Protein AF-A0ABC8V5T3-F1 (afdb_monomer)

InterPro domains:
  IPR004158 Protein of unknown function DUF247, plant [PF03140] (12-166)
  IPR004158 Protein of unknown function DUF247, plant [PTHR31170] (16-166)

pLDDT: mean 74.59, std 13.72, range [43.19, 95.19]

Foldseek 3Di:
DLVLLVVLVCVVPDDPCPDPCNVDVVSSVVVLLLQLAPVNWDFLVVSVVVLVVVDDPPDPDRDDPLNSLCSSCCVVQVQDDQADDDDSVVQGTSNSSVVSSLDDHPVPPDPPDPDDCPPDDPPVVLVVVVAAEDAAPDRHQADWDDDPSYIHHHDHDDDPSVVSND

Secondary structure (DSSP, 8-state):
-HHHHHHHHTTTS---TT-TTTT-HHHHHHHHHHHHSGGG---HHHHHHHHHHHS-TTSSSPPPHHHHHHHHHTTTTT-----TT--TTT--SHHHHHHHHHSPPTTS----------PPPPHHHHHHTTPEEEEE---STT-EEEETTEEEEE----STTHHHH-

Organism: NCBI:txid185542

Radius of gyration: 19.38 Å; Cα contacts (8 Å, |Δi|>4): 147; chains: 1; bounding box: 49×38×52 Å

Sequence (166 aa):
MNELLLRSAHLREGKNLSDRIYSSPWLIDDLGHDMILLENQLPFIVLKSMLSLVVDHNLKENPSMLKLTFEHFKSFLTLHRYPDNITPKEVKHFLDFLRYCHLPSPSKKGQKGGLAIEFSPSTTRLNEAGIKFKEGENSCLLDVNFKSGVLEISNLEIDDLTKTLF

Mean predicted aligned error: 10.74 Å

Structure (mmCIF, N/CA/C/O backbone):
data_AF-A0ABC8V5T3-F1
#
_entry.id   AF-A0ABC8V5T3-F1
#
loop_
_atom_site.group_PDB
_atom_site.id
_atom_site.type_symbol
_atom_site.label_atom_id
_atom_site.label_alt_id
_atom_site.label_comp_id
_atom_site.label_asym_id
_atom_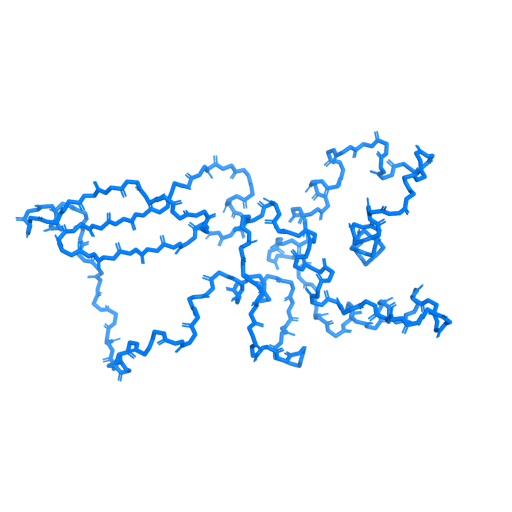site.label_entity_id
_atom_site.label_seq_id
_atom_site.pdbx_PDB_ins_code
_atom_site.Cartn_x
_atom_site.Cartn_y
_atom_site.Cartn_z
_atom_site.occupancy
_atom_site.B_iso_or_equiv
_atom_site.auth_seq_id
_atom_site.auth_comp_id
_atom_site.auth_asym_id
_atom_site.auth_atom_id
_atom_site.pdbx_PDB_model_num
ATOM 1 N N . MET A 1 1 ? 5.022 0.275 -17.310 1.00 57.62 1 MET A N 1
ATOM 2 C CA . MET A 1 1 ? 5.227 -0.170 -15.913 1.00 57.62 1 MET A CA 1
ATOM 3 C C . MET A 1 1 ? 6.586 0.274 -15.362 1.00 57.62 1 MET A C 1
ATOM 5 O O . MET A 1 1 ? 6.623 1.244 -14.624 1.00 57.62 1 MET A O 1
ATOM 9 N N . ASN A 1 2 ? 7.718 -0.318 -15.764 1.00 56.81 2 ASN A N 1
ATOM 10 C CA . ASN A 1 2 ? 9.034 0.080 -15.224 1.00 56.81 2 ASN A CA 1
ATOM 11 C C . ASN A 1 2 ? 9.498 1.478 -15.623 1.00 56.81 2 ASN A C 1
ATOM 13 O O . ASN A 1 2 ? 10.080 2.185 -14.811 1.00 56.81 2 ASN A O 1
ATOM 17 N N . GLU A 1 3 ? 9.227 1.877 -16.861 1.00 63.06 3 GLU A N 1
ATOM 18 C CA . GLU A 1 3 ? 9.515 3.229 -17.328 1.00 63.06 3 GLU A CA 1
ATOM 19 C C . GLU A 1 3 ? 8.726 4.276 -16.529 1.00 63.06 3 GLU A C 1
ATOM 21 O O . GLU A 1 3 ? 9.300 5.266 -16.093 1.00 63.06 3 GLU A O 1
ATOM 26 N N . LEU A 1 4 ? 7.447 4.009 -16.237 1.00 66.88 4 LEU A N 1
ATOM 27 C CA . LEU A 1 4 ? 6.615 4.859 -15.380 1.00 66.88 4 LEU A CA 1
ATOM 28 C C . LEU A 1 4 ? 7.201 4.975 -13.964 1.00 66.88 4 LEU A C 1
ATOM 30 O O . LEU A 1 4 ? 7.304 6.076 -13.431 1.00 66.88 4 LEU A O 1
ATOM 34 N N . LEU A 1 5 ? 7.644 3.856 -13.382 1.00 67.00 5 LEU A N 1
ATOM 35 C CA . LEU A 1 5 ? 8.276 3.829 -12.061 1.00 67.00 5 LEU A CA 1
ATOM 36 C C . LEU A 1 5 ? 9.595 4.603 -12.031 1.00 67.00 5 LEU A C 1
ATOM 38 O O . LEU A 1 5 ? 9.787 5.459 -11.169 1.00 67.00 5 LEU A O 1
ATOM 42 N N . LEU A 1 6 ? 10.484 4.349 -12.993 1.00 62.00 6 LEU A N 1
ATOM 43 C CA . LEU A 1 6 ? 11.742 5.076 -13.137 1.00 62.00 6 LEU A CA 1
ATOM 44 C C . LEU A 1 6 ? 11.492 6.573 -13.252 1.00 62.00 6 LEU A C 1
ATOM 46 O O . LEU A 1 6 ? 12.041 7.354 -12.478 1.00 62.00 6 LEU A O 1
ATOM 50 N N . ARG A 1 7 ? 10.622 6.973 -14.174 1.00 64.00 7 ARG A N 1
ATOM 51 C CA . ARG A 1 7 ? 10.327 8.379 -14.407 1.00 64.00 7 ARG A CA 1
ATOM 52 C C . ARG A 1 7 ? 9.606 9.023 -13.216 1.00 64.00 7 ARG A C 1
ATOM 54 O O . ARG A 1 7 ? 9.903 10.172 -12.921 1.00 64.00 7 ARG A O 1
ATOM 61 N N . SER A 1 8 ? 8.762 8.295 -12.471 1.00 59.56 8 SER A N 1
ATOM 62 C CA . SER A 1 8 ? 8.152 8.793 -11.224 1.00 59.56 8 SER A CA 1
ATOM 63 C C . SER A 1 8 ? 9.170 9.075 -10.112 1.00 59.56 8 SER A C 1
ATOM 65 O O . SER A 1 8 ? 9.020 10.043 -9.374 1.00 59.56 8 SER A O 1
ATOM 67 N N . ALA A 1 9 ? 10.259 8.306 -10.023 1.00 55.88 9 ALA A N 1
ATOM 68 C CA . ALA A 1 9 ? 11.322 8.574 -9.053 1.00 55.88 9 ALA A CA 1
ATOM 69 C C . ALA A 1 9 ? 12.273 9.700 -9.481 1.00 55.88 9 ALA A C 1
ATOM 71 O O . ALA A 1 9 ? 12.835 10.387 -8.631 1.00 55.88 9 ALA A O 1
ATOM 72 N N . HIS A 1 10 ? 12.422 9.924 -10.790 1.00 52.97 10 HIS A N 1
ATOM 73 C CA . HIS A 1 10 ? 13.207 11.031 -11.345 1.00 52.97 10 HIS A CA 1
ATOM 74 C C . HIS A 1 10 ? 12.426 12.359 -11.388 1.00 52.97 10 HIS A C 1
ATOM 76 O O . HIS A 1 10 ? 12.967 13.370 -11.824 1.00 52.97 10 HIS A O 1
ATOM 82 N N . LEU A 1 11 ? 11.191 12.419 -10.863 1.00 50.19 11 LEU A N 1
ATOM 83 C CA . LEU A 1 11 ? 10.351 13.631 -10.828 1.00 50.19 11 LEU A CA 1
ATOM 84 C C . LEU A 1 11 ? 10.941 14.822 -10.043 1.00 50.19 11 LEU A C 1
ATOM 86 O O . LEU A 1 11 ? 10.328 15.891 -10.027 1.00 50.19 11 LEU A O 1
ATOM 90 N N . ARG A 1 12 ? 12.124 14.693 -9.425 1.00 46.81 12 ARG A N 1
ATOM 91 C CA . ARG A 1 12 ? 12.868 15.841 -8.877 1.00 46.81 12 ARG A CA 1
ATOM 92 C C . ARG A 1 12 ? 13.801 16.529 -9.876 1.00 46.81 12 ARG A C 1
ATOM 94 O O . ARG A 1 12 ? 14.146 17.679 -9.628 1.00 46.81 12 ARG A O 1
ATOM 101 N N . GLU A 1 13 ? 14.153 15.911 -11.003 1.00 43.19 13 GLU A N 1
ATOM 102 C CA . GLU A 1 13 ? 15.071 16.499 -11.986 1.00 43.19 13 GLU A CA 1
ATOM 103 C C . GLU A 1 13 ? 14.497 16.412 -13.408 1.00 43.19 13 GLU A C 1
ATOM 105 O O . GLU A 1 13 ? 14.653 15.426 -14.116 1.00 43.19 13 GLU A O 1
ATOM 110 N N . GLY A 1 14 ? 13.834 17.492 -13.835 1.00 47.69 14 GLY A N 1
ATOM 111 C CA . GLY A 1 14 ? 13.565 17.767 -15.251 1.00 47.69 14 GLY A CA 1
ATOM 112 C C . GLY A 1 14 ? 12.305 17.117 -15.826 1.00 47.69 14 GLY A C 1
ATOM 113 O O . GLY A 1 14 ? 12.362 16.095 -16.503 1.00 47.69 14 GLY A O 1
ATOM 114 N N . LYS A 1 15 ? 11.150 17.775 -15.658 1.00 50.88 15 LYS A N 1
ATOM 115 C CA . LYS A 1 15 ? 9.942 17.461 -16.439 1.00 50.88 15 LYS A CA 1
ATOM 116 C C . LYS A 1 15 ? 10.219 17.708 -17.924 1.00 50.88 15 LYS A C 1
ATOM 118 O O . LYS A 1 15 ? 10.255 18.858 -18.356 1.00 50.88 15 LYS A 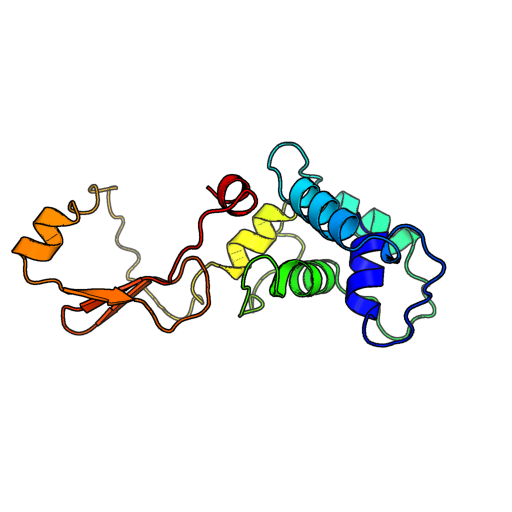O 1
ATOM 123 N N . ASN A 1 16 ? 10.359 16.652 -18.719 1.00 53.84 16 ASN A N 1
ATOM 124 C CA . ASN A 1 16 ? 10.308 16.781 -20.171 1.00 53.84 16 ASN A CA 1
ATOM 125 C C . ASN A 1 16 ? 8.829 16.777 -20.596 1.00 53.84 16 ASN A C 1
ATOM 127 O O . ASN A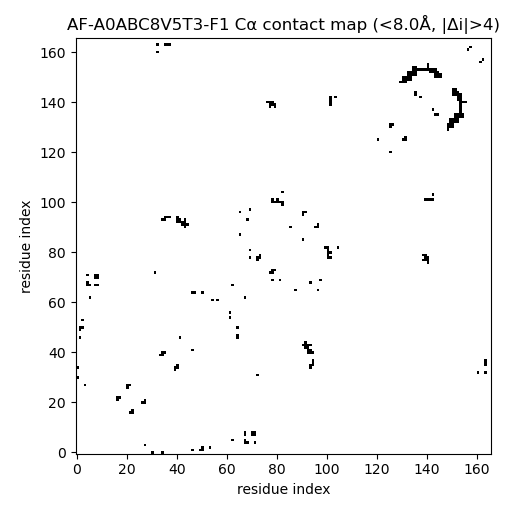 1 16 ? 8.236 15.731 -20.842 1.00 53.84 16 ASN A O 1
ATOM 131 N N . LEU A 1 17 ? 8.217 17.966 -20.604 1.00 50.97 17 LEU A N 1
ATOM 132 C CA . LEU A 1 17 ? 6.782 18.207 -20.848 1.00 50.97 17 LEU A CA 1
ATOM 133 C C . LEU A 1 17 ? 6.274 17.719 -22.223 1.00 50.97 17 LEU A C 1
ATOM 135 O O . LEU A 1 17 ? 5.078 17.782 -22.480 1.00 50.97 17 LEU A O 1
ATOM 139 N N . SER A 1 18 ? 7.159 17.239 -23.104 1.00 56.16 18 SER A N 1
ATOM 140 C CA . SER A 1 18 ? 6.807 16.696 -24.423 1.00 56.16 18 SER A CA 1
ATOM 141 C C . SER A 1 18 ? 6.448 15.203 -24.411 1.00 56.16 18 SER A C 1
ATOM 143 O O . SER A 1 18 ? 6.107 14.652 -25.460 1.00 56.16 18 SER A O 1
ATOM 145 N N . ASP A 1 19 ? 6.554 14.520 -23.272 1.00 62.09 19 ASP A N 1
ATOM 146 C CA . ASP A 1 19 ? 6.150 13.122 -23.170 1.00 62.09 19 ASP A CA 1
ATOM 147 C C . ASP A 1 19 ? 4.632 13.003 -22.950 1.00 62.09 19 ASP A C 1
ATOM 149 O O . ASP A 1 19 ? 4.054 13.618 -22.047 1.00 62.09 19 ASP A O 1
ATOM 153 N N . ARG A 1 20 ? 3.981 12.189 -23.790 1.00 62.44 20 ARG A N 1
ATOM 154 C CA . ARG A 1 20 ? 2.527 11.983 -23.799 1.00 62.44 20 ARG A CA 1
ATOM 155 C C . ARG A 1 20 ? 2.009 11.441 -22.471 1.00 62.44 20 ARG A C 1
ATOM 157 O O . ARG A 1 20 ? 0.905 11.799 -22.082 1.00 62.44 20 ARG A O 1
ATOM 164 N N . ILE A 1 21 ? 2.809 10.643 -21.761 1.00 61.31 21 ILE A N 1
ATOM 165 C CA . ILE A 1 21 ? 2.422 10.092 -20.455 1.00 61.31 21 ILE A CA 1
ATOM 166 C C . ILE A 1 21 ? 2.323 11.201 -19.394 1.00 61.31 21 ILE A C 1
ATOM 168 O O . ILE A 1 21 ? 1.406 11.196 -18.584 1.00 61.31 21 ILE A O 1
ATOM 172 N N . TYR A 1 22 ? 3.205 12.205 -19.440 1.00 61.19 22 TYR A N 1
ATOM 173 C CA . TYR A 1 22 ? 3.208 13.333 -18.490 1.00 61.19 22 TYR A CA 1
ATOM 174 C C . TYR A 1 22 ? 2.326 14.500 -18.918 1.00 61.19 22 TYR A C 1
ATOM 176 O O . TYR A 1 22 ? 2.053 15.393 -18.119 1.00 61.19 22 TYR A O 1
ATOM 184 N N . SER A 1 23 ? 1.878 14.492 -20.171 1.00 63.50 23 SER A N 1
ATOM 185 C CA . SER A 1 23 ? 0.916 15.463 -20.691 1.00 63.50 23 SER A CA 1
ATOM 186 C C . SER A 1 23 ? -0.492 15.239 -20.119 1.00 63.50 23 SER A C 1
ATOM 188 O O . SER A 1 23 ? -1.319 16.146 -20.156 1.00 63.50 23 SER A O 1
ATOM 190 N N . SER A 1 24 ? -0.749 14.048 -19.566 1.00 72.50 24 SER A N 1
ATOM 191 C CA . SER A 1 24 ? -2.057 13.599 -19.090 1.00 72.50 24 SER A CA 1
ATOM 192 C C . SER A 1 24 ? -1.938 12.956 -17.703 1.00 72.50 24 SER A C 1
ATOM 194 O O . SER A 1 24 ? -1.737 11.748 -17.618 1.00 72.50 24 SER A O 1
ATOM 196 N N . PRO A 1 25 ? -2.073 13.733 -16.611 1.00 69.94 25 PRO A N 1
ATOM 197 C CA . PRO A 1 25 ? -1.937 13.225 -15.243 1.00 69.94 25 PRO A CA 1
ATOM 198 C C . PRO A 1 25 ? -2.819 12.007 -14.933 1.00 69.94 25 PRO A C 1
ATOM 200 O O . PRO A 1 25 ? -2.336 11.058 -14.331 1.00 69.94 25 PRO A O 1
ATOM 203 N N . TRP A 1 26 ? -4.053 11.978 -15.448 1.00 73.94 26 TRP A N 1
ATOM 204 C CA . TRP A 1 26 ? -4.981 10.855 -15.265 1.00 73.94 26 TRP A CA 1
ATOM 205 C C . TRP A 1 26 ? -4.447 9.526 -15.817 1.00 73.94 26 TRP A C 1
ATOM 207 O O . TRP A 1 26 ? -4.740 8.476 -15.266 1.00 73.94 26 TRP A O 1
ATOM 217 N N . LEU A 1 27 ? -3.615 9.548 -16.867 1.00 77.38 27 LEU A N 1
ATOM 218 C CA . LEU A 1 27 ? -3.036 8.326 -17.430 1.00 77.38 27 LEU A CA 1
ATOM 219 C C . LEU A 1 27 ? -2.027 7.689 -16.465 1.00 77.38 27 LEU A C 1
ATOM 221 O O . LEU A 1 27 ? -1.842 6.477 -16.475 1.00 77.38 27 LEU A O 1
ATOM 225 N N . ILE A 1 28 ? -1.353 8.501 -15.646 1.00 76.81 28 ILE A N 1
ATOM 226 C CA . ILE A 1 28 ? -0.445 8.005 -14.608 1.00 76.81 28 ILE A CA 1
ATOM 227 C C . ILE A 1 28 ? -1.255 7.320 -13.507 1.00 76.81 28 ILE A C 1
ATOM 229 O O . ILE A 1 28 ? -0.853 6.247 -13.061 1.00 76.81 28 ILE A O 1
ATOM 233 N N . ASP A 1 29 ? -2.385 7.911 -13.120 1.00 76.50 29 ASP A N 1
ATOM 234 C CA . ASP A 1 29 ? -3.281 7.360 -12.101 1.00 76.50 29 ASP A CA 1
ATOM 235 C C . ASP A 1 29 ? -3.931 6.048 -12.577 1.00 76.50 29 ASP A C 1
ATOM 237 O O . ASP A 1 29 ? -3.861 5.048 -11.861 1.00 76.50 29 ASP A O 1
ATOM 241 N N . ASP A 1 30 ? -4.446 6.004 -13.812 1.00 80.00 30 ASP A N 1
ATOM 242 C CA . ASP A 1 30 ? -5.019 4.795 -14.430 1.00 80.00 30 ASP A CA 1
ATOM 243 C C . ASP A 1 30 ? -3.982 3.663 -14.516 1.00 80.00 30 ASP A C 1
ATOM 245 O O . ASP A 1 30 ? -4.232 2.532 -14.101 1.00 80.00 30 ASP A O 1
ATOM 249 N N . LEU A 1 31 ? -2.767 3.968 -14.993 1.00 81.25 31 LEU A N 1
ATOM 250 C CA . LEU A 1 31 ? -1.686 2.980 -15.053 1.00 81.25 31 LEU A CA 1
ATOM 251 C C . LEU A 1 31 ? -1.252 2.520 -13.656 1.00 81.25 31 LEU A C 1
ATOM 253 O O . LEU A 1 31 ? -0.889 1.356 -13.481 1.00 81.25 31 LEU A O 1
ATOM 257 N N . GLY A 1 32 ? -1.254 3.421 -12.672 1.00 81.44 32 GLY A N 1
ATOM 258 C CA . GLY A 1 32 ? -0.973 3.098 -11.276 1.00 81.44 32 GLY A CA 1
ATOM 259 C C . GLY A 1 32 ? -2.007 2.131 -10.702 1.00 81.44 32 GLY A C 1
ATOM 260 O O . GLY A 1 32 ? -1.629 1.147 -10.064 1.00 81.44 32 GLY A O 1
ATOM 261 N N . HIS A 1 33 ? -3.291 2.363 -10.982 1.00 81.19 33 HIS A N 1
ATOM 262 C CA . HIS A 1 33 ? -4.393 1.478 -10.598 1.00 81.19 33 HIS A CA 1
ATOM 263 C C . HIS A 1 33 ? -4.256 0.092 -11.233 1.00 81.19 33 HIS A C 1
ATOM 265 O O . HIS A 1 33 ? -4.212 -0.911 -10.515 1.00 81.19 33 HIS A O 1
ATOM 271 N N . ASP A 1 34 ? -4.035 0.036 -12.549 1.00 83.56 34 ASP A N 1
ATOM 272 C CA . ASP A 1 34 ? -3.819 -1.217 -13.276 1.00 83.56 34 ASP A CA 1
ATOM 273 C C . ASP A 1 34 ? -2.653 -2.028 -12.700 1.00 83.56 34 ASP A C 1
ATOM 275 O O . ASP A 1 34 ? -2.703 -3.256 -12.656 1.00 83.56 34 ASP A O 1
ATOM 279 N N . MET A 1 35 ? -1.595 -1.361 -12.231 1.00 84.31 35 MET A N 1
ATOM 280 C CA . MET A 1 35 ? -0.413 -2.008 -11.655 1.00 84.31 35 MET A CA 1
ATOM 281 C C . MET A 1 35 ? -0.671 -2.716 -10.320 1.00 84.31 35 MET A C 1
ATOM 283 O O . MET A 1 35 ? 0.107 -3.604 -9.948 1.00 84.31 35 MET A O 1
ATOM 287 N N . ILE A 1 36 ? -1.714 -2.329 -9.584 1.00 84.19 36 ILE A N 1
ATOM 288 C CA .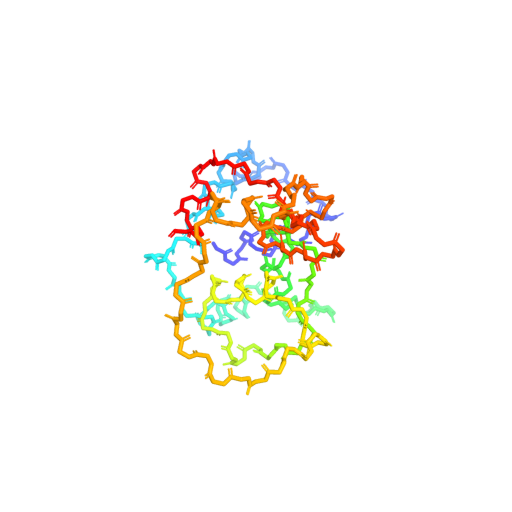 ILE A 1 36 ? -2.039 -2.894 -8.267 1.00 84.19 36 ILE A CA 1
ATOM 289 C C . ILE A 1 36 ? -3.235 -3.850 -8.299 1.00 84.19 36 ILE A C 1
ATOM 291 O O . ILE A 1 36 ? -3.442 -4.570 -7.322 1.00 84.19 36 ILE A O 1
ATOM 295 N N . LEU A 1 37 ? -3.948 -3.945 -9.427 1.00 84.69 37 LEU A N 1
ATOM 296 C CA . LEU A 1 37 ? -4.976 -4.962 -9.649 1.00 84.69 37 LEU A CA 1
ATOM 297 C C . LEU A 1 37 ? -4.391 -6.374 -9.530 1.00 84.69 37 LEU A C 1
ATOM 299 O O . LEU A 1 37 ? -3.352 -6.689 -10.120 1.00 84.69 37 LEU A O 1
ATOM 303 N N . LEU A 1 38 ? -5.080 -7.247 -8.787 1.00 81.12 38 LEU A N 1
ATOM 304 C CA . LEU A 1 38 ? -4.671 -8.642 -8.570 1.00 81.12 38 LEU A CA 1
ATOM 305 C C . LEU A 1 38 ? -4.479 -9.412 -9.885 1.00 81.12 38 LEU A C 1
ATOM 307 O O . LEU A 1 38 ? -3.556 -10.216 -10.004 1.00 81.12 38 LEU A O 1
ATOM 311 N N . GLU A 1 39 ? -5.323 -9.135 -10.876 1.00 82.69 39 GLU A N 1
ATOM 312 C CA . GLU A 1 39 ? -5.281 -9.743 -12.211 1.00 82.69 39 GLU A CA 1
ATOM 313 C C . GLU A 1 39 ? -4.066 -9.319 -13.052 1.00 82.69 39 GLU A C 1
ATOM 315 O O . GLU A 1 39 ? -3.600 -10.092 -13.886 1.00 82.69 39 GLU A O 1
ATOM 320 N N . ASN A 1 40 ? -3.489 -8.148 -12.774 1.00 85.06 40 ASN A N 1
ATOM 321 C CA . ASN A 1 40 ? -2.360 -7.577 -13.514 1.00 85.06 40 ASN A CA 1
ATOM 322 C C . ASN A 1 40 ? -1.009 -7.767 -12.798 1.00 85.06 40 ASN A C 1
ATOM 324 O O . ASN A 1 40 ? -0.020 -7.092 -13.104 1.00 85.06 40 ASN A O 1
ATOM 328 N N . GLN A 1 41 ? -0.929 -8.688 -11.831 1.00 86.56 41 GLN A N 1
ATOM 329 C CA . GLN A 1 41 ? 0.297 -8.895 -11.064 1.00 86.56 41 GLN A CA 1
ATOM 330 C C . GLN A 1 41 ? 1.347 -9.684 -11.853 1.00 86.56 41 GLN A C 1
ATOM 332 O O . GLN A 1 41 ? 1.225 -10.883 -12.102 1.00 86.56 41 GLN A O 1
ATOM 337 N N . LEU A 1 42 ? 2.453 -9.008 -12.166 1.00 85.88 42 LEU A N 1
ATOM 338 C CA . LEU A 1 42 ? 3.662 -9.646 -12.673 1.00 85.88 42 LEU A CA 1
ATOM 339 C C . LEU A 1 42 ? 4.579 -10.082 -11.522 1.00 85.88 42 LEU A C 1
ATOM 341 O O . LEU A 1 42 ? 4.738 -9.342 -10.543 1.00 85.88 42 LEU A O 1
ATOM 345 N N . PRO A 1 43 ? 5.272 -11.229 -11.653 1.00 87.94 43 PRO A N 1
ATOM 346 C CA . PRO A 1 43 ? 6.312 -11.601 -10.712 1.00 87.94 43 PRO A CA 1
ATOM 347 C C . PRO A 1 43 ? 7.390 -10.517 -10.615 1.00 87.94 43 PRO A C 1
ATOM 349 O O . PRO A 1 43 ? 7.931 -10.046 -11.617 1.00 87.94 43 PRO A O 1
ATOM 352 N N . PHE A 1 44 ? 7.783 -10.171 -9.394 1.00 86.25 44 PHE A N 1
ATOM 353 C CA . PHE A 1 44 ? 8.724 -9.089 -9.108 1.00 86.25 44 PHE A CA 1
ATOM 354 C C . PHE A 1 44 ? 10.117 -9.331 -9.710 1.00 86.25 44 PHE A C 1
ATOM 356 O O . PHE A 1 44 ? 10.866 -8.393 -9.975 1.00 86.25 44 PHE A O 1
ATOM 363 N N . ILE A 1 45 ? 10.467 -10.593 -9.978 1.00 84.38 45 ILE A N 1
ATOM 364 C CA . ILE A 1 45 ? 11.683 -10.968 -10.713 1.00 84.38 45 ILE A CA 1
ATOM 365 C C . ILE A 1 45 ? 11.645 -10.425 -12.146 1.00 84.38 45 ILE A C 1
ATOM 367 O O . ILE A 1 45 ? 12.621 -9.819 -12.576 1.00 84.38 45 ILE A O 1
ATOM 371 N N . VAL A 1 46 ? 10.518 -10.576 -12.853 1.00 85.44 46 VAL A N 1
ATOM 372 C CA . VAL A 1 46 ? 10.343 -10.071 -14.226 1.00 85.44 46 VAL A CA 1
ATOM 373 C C . VAL A 1 46 ? 10.514 -8.556 -14.246 1.00 85.44 46 VAL A C 1
ATOM 375 O O . VAL A 1 46 ? 11.226 -8.018 -15.090 1.00 85.44 46 VAL A O 1
ATOM 378 N N . LEU A 1 47 ? 9.930 -7.875 -13.261 1.00 83.56 47 LEU A N 1
ATOM 379 C CA . LEU A 1 47 ? 10.029 -6.427 -13.121 1.00 83.56 47 LEU A CA 1
ATOM 380 C C . LEU A 1 47 ? 11.471 -5.965 -12.871 1.00 83.56 47 LEU A C 1
ATOM 382 O O . LEU A 1 47 ? 11.927 -5.025 -13.515 1.00 83.56 47 LEU A O 1
ATOM 386 N N . LYS A 1 48 ? 12.238 -6.652 -12.016 1.00 81.25 48 LYS A N 1
ATOM 387 C CA . LYS A 1 48 ? 13.670 -6.353 -11.834 1.00 81.25 48 LYS A CA 1
ATOM 388 C C . LYS A 1 48 ? 14.479 -6.575 -13.107 1.00 81.25 48 LYS A C 1
ATOM 390 O O . LYS A 1 48 ? 15.319 -5.741 -13.431 1.00 81.25 48 LYS A O 1
ATOM 395 N N . SER A 1 49 ? 14.234 -7.672 -13.823 1.00 82.81 49 SER A N 1
ATOM 396 C CA . SER A 1 49 ? 14.922 -7.961 -15.085 1.00 82.81 49 SER A CA 1
ATOM 397 C C . SER A 1 49 ? 14.643 -6.871 -16.116 1.00 82.81 49 SER A C 1
ATOM 399 O O . SER A 1 49 ? 15.570 -6.301 -16.679 1.00 82.81 49 SER A O 1
ATOM 401 N N . MET A 1 50 ? 13.378 -6.495 -16.284 1.00 82.38 50 MET A N 1
ATOM 402 C CA . MET A 1 50 ? 12.976 -5.392 -17.155 1.00 82.38 50 MET A CA 1
ATOM 403 C C . MET A 1 50 ? 13.628 -4.063 -16.733 1.00 82.38 50 MET A C 1
ATOM 405 O O . MET A 1 50 ? 14.021 -3.279 -17.586 1.00 82.38 50 MET A O 1
ATOM 409 N N . LEU A 1 51 ? 13.781 -3.799 -15.428 1.00 81.88 51 LEU A N 1
ATOM 410 C CA . LEU A 1 51 ? 14.440 -2.589 -14.926 1.00 81.88 51 LEU A CA 1
ATOM 411 C C . LEU A 1 51 ? 15.927 -2.590 -15.296 1.00 81.88 51 LEU A C 1
ATOM 413 O O . LEU A 1 51 ? 16.436 -1.590 -15.789 1.00 81.88 51 LEU A O 1
ATOM 417 N N . SER A 1 52 ? 16.602 -3.729 -15.128 1.00 81.19 52 SER A N 1
ATOM 418 C CA . SER A 1 52 ? 18.023 -3.872 -15.462 1.00 81.19 52 SER A CA 1
ATOM 419 C C . SER A 1 52 ? 18.340 -3.690 -16.948 1.00 81.19 52 SER A C 1
ATOM 421 O O . SER A 1 52 ? 19.471 -3.365 -17.276 1.00 81.19 52 SER A O 1
ATOM 423 N N . LEU A 1 53 ? 17.355 -3.870 -17.835 1.00 80.56 53 LEU A N 1
ATOM 424 C CA . LEU A 1 53 ? 17.516 -3.637 -19.274 1.00 80.56 53 LEU A CA 1
ATOM 425 C C . LEU A 1 53 ? 17.417 -2.154 -19.659 1.00 80.56 53 LEU A C 1
ATOM 427 O O . LEU A 1 53 ? 17.890 -1.774 -20.724 1.00 80.56 53 LEU A O 1
ATOM 431 N N . VAL A 1 54 ? 16.761 -1.337 -18.830 1.00 74.94 54 VAL A N 1
ATOM 432 C CA . VAL A 1 54 ? 16.459 0.074 -19.131 1.00 74.94 54 VAL A CA 1
ATOM 433 C C . VAL A 1 54 ? 17.380 1.026 -18.366 1.00 74.94 54 VAL A C 1
ATOM 435 O O . VAL A 1 54 ? 17.638 2.136 -18.823 1.00 74.94 54 VAL A O 1
ATOM 438 N N . VAL A 1 55 ? 17.873 0.612 -17.199 1.00 74.19 55 VAL A N 1
ATOM 439 C CA . VAL A 1 55 ? 18.791 1.419 -16.391 1.00 74.19 55 VAL A CA 1
ATOM 440 C C . VAL A 1 55 ? 20.187 1.379 -17.009 1.00 74.19 55 VAL A C 1
ATOM 442 O O . VAL A 1 55 ? 20.781 0.312 -17.146 1.00 74.19 55 VAL A O 1
ATOM 445 N N . ASP A 1 56 ? 20.718 2.552 -17.353 1.00 67.50 56 ASP A N 1
ATOM 446 C CA . ASP A 1 56 ? 22.099 2.695 -17.807 1.00 67.50 56 ASP A CA 1
ATOM 447 C C . ASP A 1 56 ? 23.063 2.324 -16.668 1.00 67.50 56 ASP A C 1
ATOM 449 O O . ASP A 1 56 ? 23.029 2.915 -15.586 1.00 67.50 56 ASP A O 1
ATOM 453 N N . HIS A 1 57 ? 23.951 1.360 -16.920 1.00 63.69 57 HIS A N 1
ATOM 454 C CA . HIS A 1 57 ? 24.979 0.927 -15.973 1.00 63.69 57 HIS A CA 1
ATOM 455 C C . HIS A 1 57 ? 25.968 2.040 -15.582 1.00 63.69 57 HIS A C 1
ATOM 457 O O . HIS A 1 57 ? 26.726 1.864 -14.629 1.00 63.69 57 HIS A O 1
ATOM 463 N N . ASN A 1 58 ? 25.960 3.176 -16.287 1.00 53.97 58 ASN A N 1
ATOM 464 C CA . ASN A 1 58 ? 26.775 4.351 -15.977 1.00 53.97 58 ASN A CA 1
ATOM 465 C C . ASN A 1 58 ? 26.182 5.258 -14.878 1.00 53.97 58 ASN A C 1
ATOM 467 O O . ASN A 1 58 ? 26.837 6.217 -14.458 1.00 53.97 58 ASN A O 1
ATOM 471 N N . LEU A 1 59 ? 24.964 4.988 -14.394 1.00 57.62 59 LEU A N 1
ATOM 472 C CA . LEU A 1 59 ? 24.381 5.722 -13.270 1.00 57.62 59 LEU A CA 1
ATOM 473 C C . LEU A 1 59 ? 25.085 5.344 -11.958 1.00 57.62 59 LEU A C 1
ATOM 475 O O . LEU A 1 59 ? 25.229 4.170 -11.620 1.00 57.62 59 LEU A O 1
ATOM 479 N N . LYS A 1 60 ? 25.513 6.359 -11.191 1.00 51.09 60 LYS A N 1
ATOM 480 C CA . LYS A 1 60 ? 26.235 6.181 -9.912 1.00 51.09 60 LYS A CA 1
ATOM 481 C C . LYS A 1 60 ? 25.434 5.399 -8.865 1.00 51.09 60 LYS A C 1
ATOM 483 O O . LYS A 1 60 ? 26.034 4.761 -8.006 1.00 51.09 60 LYS A O 1
ATOM 488 N N . GLU A 1 61 ? 24.106 5.436 -8.948 1.00 56.09 61 GLU A N 1
ATOM 489 C CA . GLU A 1 61 ? 23.199 4.670 -8.100 1.00 56.09 61 GLU A CA 1
ATOM 490 C C . GLU A 1 61 ? 22.090 4.057 -8.959 1.00 56.09 61 GLU A C 1
ATOM 492 O O . GLU A 1 61 ? 21.305 4.767 -9.586 1.00 56.09 61 GLU A O 1
ATOM 497 N N . ASN A 1 62 ? 22.011 2.725 -8.981 1.00 58.66 62 ASN A N 1
ATOM 498 C CA . ASN A 1 62 ? 20.908 2.029 -9.633 1.00 58.66 62 ASN A CA 1
ATOM 499 C C . ASN A 1 62 ? 19.674 2.087 -8.723 1.00 58.66 62 ASN A C 1
ATOM 501 O O . ASN A 1 62 ? 19.746 1.634 -7.574 1.00 58.66 62 ASN A O 1
ATOM 505 N N . PRO A 1 63 ? 18.529 2.598 -9.202 1.00 66.06 63 PRO A N 1
ATOM 506 C CA . PRO A 1 63 ? 17.351 2.714 -8.364 1.00 66.06 63 PRO A CA 1
ATOM 507 C C . PRO A 1 63 ? 16.827 1.327 -7.975 1.00 66.06 63 PRO A C 1
ATOM 509 O O . PRO A 1 63 ? 16.592 0.460 -8.817 1.00 66.06 63 PRO A O 1
ATOM 512 N N . SER A 1 64 ? 16.620 1.105 -6.676 1.00 82.62 64 SER A N 1
ATOM 513 C CA . SER A 1 64 ? 15.993 -0.124 -6.184 1.00 82.62 64 SER A CA 1
ATOM 514 C C . SER A 1 64 ? 14.542 -0.191 -6.656 1.00 82.62 64 SER A C 1
ATOM 516 O O . SER A 1 64 ? 13.757 0.706 -6.360 1.00 82.62 64 SER A O 1
ATOM 518 N N . MET A 1 65 ? 14.158 -1.286 -7.319 1.00 83.69 65 MET A N 1
ATOM 519 C CA . MET A 1 65 ? 12.778 -1.530 -7.764 1.00 83.69 65 MET A CA 1
ATOM 520 C C . MET A 1 65 ? 11.754 -1.341 -6.630 1.00 83.69 65 MET A C 1
ATOM 522 O O . MET A 1 65 ? 10.687 -0.769 -6.839 1.00 83.69 65 MET A O 1
ATOM 526 N N . LEU A 1 66 ? 12.088 -1.778 -5.411 1.00 87.19 66 LEU A N 1
ATOM 527 C CA . LEU A 1 66 ? 11.226 -1.605 -4.238 1.00 87.19 66 LEU A CA 1
ATOM 528 C C . LEU A 1 66 ? 11.107 -0.132 -3.837 1.00 87.19 66 LEU A C 1
ATOM 530 O O . LEU A 1 66 ? 10.022 0.333 -3.504 1.00 87.19 66 LEU A O 1
ATOM 534 N N . LYS A 1 67 ? 12.210 0.620 -3.908 1.00 86.75 67 LYS A N 1
ATOM 535 C CA . LYS A 1 67 ? 12.214 2.055 -3.612 1.00 86.75 67 LYS A CA 1
ATOM 536 C C . LYS A 1 67 ? 11.405 2.835 -4.645 1.00 86.75 67 LYS A C 1
ATOM 538 O O . LYS A 1 67 ? 10.597 3.663 -4.250 1.00 86.75 67 LYS A O 1
ATOM 543 N N . LEU A 1 68 ? 11.565 2.520 -5.931 1.00 86.31 68 LEU A N 1
ATOM 544 C CA . LEU A 1 68 ? 10.762 3.099 -7.012 1.00 86.31 68 LEU A CA 1
ATOM 545 C C . LEU A 1 68 ? 9.269 2.841 -6.797 1.00 86.31 68 LEU A C 1
ATOM 547 O O . LEU A 1 68 ? 8.468 3.763 -6.869 1.00 86.31 68 LEU A O 1
ATOM 551 N N . THR A 1 69 ? 8.915 1.591 -6.488 1.00 88.12 69 THR A N 1
ATOM 552 C CA . THR A 1 69 ? 7.530 1.198 -6.196 1.00 88.12 69 THR A CA 1
ATOM 553 C C . THR A 1 69 ? 6.984 1.988 -5.010 1.00 88.12 69 THR A C 1
ATOM 555 O O . THR A 1 69 ? 5.897 2.547 -5.090 1.00 88.12 69 THR A O 1
ATOM 558 N N . PHE A 1 70 ? 7.750 2.068 -3.919 1.00 88.75 70 PHE A N 1
ATOM 559 C CA . PHE A 1 70 ? 7.337 2.796 -2.726 1.00 88.75 70 PHE A CA 1
ATOM 560 C C . PHE A 1 70 ? 7.085 4.273 -3.021 1.00 88.75 70 PHE A C 1
ATOM 562 O O . PHE A 1 70 ? 6.026 4.773 -2.671 1.00 88.75 70 PHE A O 1
ATOM 569 N N . GLU A 1 71 ? 8.028 4.963 -3.669 1.00 86.69 71 GLU A N 1
ATOM 570 C CA . GLU A 1 71 ? 7.880 6.394 -3.961 1.00 86.69 71 GLU A CA 1
ATOM 571 C C . GLU A 1 71 ? 6.720 6.666 -4.924 1.00 86.69 71 GLU A C 1
ATOM 573 O O . GLU A 1 71 ? 5.983 7.626 -4.716 1.00 86.69 71 GLU A O 1
ATOM 578 N N . HIS A 1 72 ? 6.510 5.801 -5.923 1.00 85.56 72 HIS A N 1
ATOM 579 C CA . HIS A 1 72 ? 5.398 5.929 -6.864 1.00 85.56 72 HIS A CA 1
ATOM 580 C C . HIS A 1 72 ? 4.036 5.857 -6.163 1.00 85.56 72 HIS A C 1
ATOM 582 O O . HIS A 1 72 ? 3.190 6.726 -6.346 1.00 85.56 72 HIS A O 1
ATOM 588 N N . PHE A 1 73 ? 3.838 4.847 -5.312 1.00 86.31 73 PHE A N 1
ATOM 589 C CA . PHE A 1 73 ? 2.559 4.618 -4.636 1.00 86.31 73 PHE A CA 1
ATOM 590 C C . PHE A 1 73 ? 2.418 5.361 -3.307 1.00 86.31 73 PHE A C 1
ATOM 592 O O . PHE A 1 73 ? 1.382 5.254 -2.657 1.00 86.31 73 PHE A O 1
ATOM 599 N N . LYS A 1 74 ? 3.435 6.120 -2.881 1.00 86.25 74 LYS A N 1
ATOM 600 C CA . LYS A 1 74 ? 3.471 6.740 -1.554 1.00 86.25 74 LYS A CA 1
ATOM 601 C C . LYS A 1 74 ? 2.266 7.634 -1.293 1.00 86.25 74 LYS A C 1
ATOM 603 O O . LYS A 1 74 ? 1.600 7.485 -0.274 1.00 86.25 74 LYS A O 1
ATOM 608 N N . SER A 1 75 ? 2.005 8.562 -2.207 1.00 79.69 75 SER A N 1
ATOM 609 C CA . SER A 1 75 ? 0.874 9.484 -2.096 1.00 79.69 75 SER A CA 1
ATOM 610 C C . SER A 1 75 ? -0.442 8.770 -2.389 1.00 79.69 75 SER A C 1
ATOM 612 O O . SER A 1 75 ? -1.410 8.970 -1.667 1.00 79.69 75 SER A O 1
ATOM 614 N N . PHE A 1 76 ? -0.435 7.901 -3.402 1.00 76.38 76 PHE A N 1
ATOM 615 C CA . PHE A 1 76 ? -1.611 7.188 -3.899 1.00 76.38 76 PHE A CA 1
ATOM 616 C C . PHE A 1 76 ? -2.227 6.241 -2.862 1.00 76.38 76 PHE A C 1
ATOM 618 O O . PHE A 1 76 ? -3.438 6.166 -2.738 1.00 76.38 76 PHE A O 1
ATOM 625 N N . LEU A 1 77 ? -1.392 5.544 -2.087 1.00 79.69 77 LEU A N 1
ATOM 626 C CA . LEU A 1 77 ? -1.810 4.575 -1.064 1.00 79.69 77 LEU A CA 1
ATOM 627 C C . LEU A 1 77 ? -1.526 5.054 0.359 1.00 79.69 77 LEU A C 1
ATOM 629 O O . LEU A 1 77 ? -1.514 4.256 1.292 1.00 79.69 77 LEU A O 1
ATOM 633 N N . THR A 1 78 ? -1.217 6.343 0.523 1.00 81.38 78 THR A N 1
ATOM 634 C CA . THR A 1 78 ? -0.923 6.938 1.834 1.00 81.38 78 THR A CA 1
ATOM 635 C C . THR A 1 78 ? 0.141 6.136 2.613 1.00 81.38 78 THR A C 1
ATOM 637 O O . THR A 1 78 ? 0.011 5.848 3.805 1.00 81.38 78 THR A O 1
ATOM 640 N N . LEU A 1 79 ? 1.231 5.752 1.934 1.00 82.94 79 LEU A N 1
ATOM 641 C CA . LEU A 1 79 ? 2.327 4.980 2.526 1.00 82.94 79 LEU A CA 1
ATOM 642 C C . LEU A 1 79 ? 3.259 5.903 3.321 1.00 82.94 79 LEU A C 1
ATOM 644 O O . LEU A 1 79 ? 3.944 6.761 2.764 1.00 82.94 79 LEU A O 1
ATOM 648 N N . HIS A 1 80 ? 3.375 5.684 4.629 1.00 77.62 80 HIS A N 1
ATOM 649 C CA . HIS A 1 80 ? 4.243 6.519 5.485 1.00 77.62 80 HIS A CA 1
ATOM 650 C C . HIS A 1 80 ? 5.581 5.879 5.811 1.00 77.62 80 HIS A C 1
ATOM 652 O O . HIS A 1 80 ? 6.527 6.566 6.198 1.00 77.62 80 HIS A O 1
ATOM 658 N N . ARG A 1 81 ? 5.682 4.561 5.649 1.00 81.56 81 ARG A N 1
ATOM 659 C CA . ARG A 1 81 ? 6.813 3.783 6.137 1.00 81.56 81 ARG A CA 1
ATOM 660 C C . ARG A 1 81 ? 7.314 2.825 5.072 1.00 81.56 81 ARG A C 1
ATOM 662 O O . ARG A 1 81 ? 6.595 1.931 4.636 1.00 81.56 81 ARG A O 1
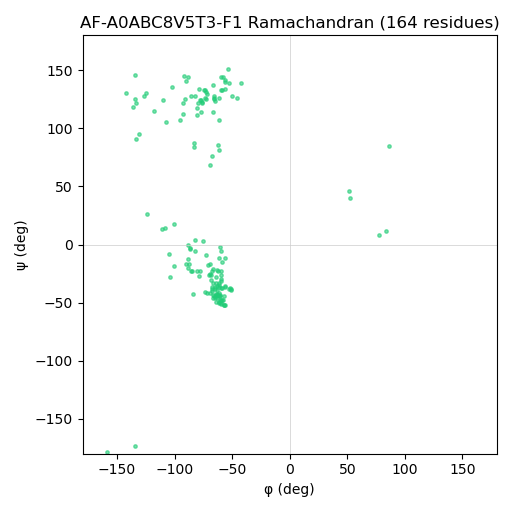ATOM 669 N N . TYR A 1 82 ? 8.591 2.972 4.736 1.00 85.62 82 TYR A N 1
ATOM 670 C CA . TYR A 1 82 ? 9.308 1.928 4.025 1.00 85.62 82 TYR A CA 1
ATOM 671 C C . TYR A 1 82 ? 9.626 0.787 5.010 1.00 85.62 82 TYR A C 1
ATOM 673 O O . TYR A 1 82 ? 10.072 1.055 6.128 1.00 85.62 82 TYR A O 1
ATOM 681 N N . PRO A 1 83 ? 9.386 -0.477 4.651 1.00 82.88 83 PRO A N 1
ATOM 682 C CA . PRO A 1 83 ? 9.604 -1.602 5.554 1.00 82.88 83 PRO A CA 1
ATOM 683 C C . PRO A 1 83 ? 11.102 -1.918 5.748 1.00 82.88 83 PRO A C 1
ATOM 685 O O . PRO A 1 83 ? 11.824 -2.148 4.782 1.00 82.88 83 PRO A O 1
ATOM 688 N N . ASP A 1 84 ? 11.562 -1.972 7.006 1.00 74.44 84 ASP A N 1
ATOM 689 C CA . ASP A 1 84 ? 13.002 -2.026 7.347 1.00 74.44 84 ASP A CA 1
ATOM 690 C C . ASP A 1 84 ? 13.714 -3.347 6.990 1.00 74.44 84 ASP A C 1
ATOM 692 O O . ASP A 1 84 ? 14.921 -3.348 6.778 1.00 74.44 84 ASP A O 1
ATOM 696 N N . ASN A 1 85 ? 12.990 -4.473 6.932 1.00 73.06 85 ASN A N 1
ATOM 697 C CA . ASN A 1 85 ? 13.576 -5.825 6.866 1.00 73.06 85 ASN A CA 1
ATOM 698 C C . ASN A 1 85 ? 13.111 -6.649 5.655 1.00 73.06 85 ASN A C 1
ATOM 700 O O . ASN A 1 85 ? 13.071 -7.873 5.729 1.00 73.06 85 ASN A O 1
ATOM 704 N N . ILE A 1 86 ? 12.717 -6.009 4.552 1.00 74.38 86 ILE A N 1
ATOM 705 C CA . ILE A 1 86 ? 12.295 -6.750 3.357 1.00 74.38 86 ILE A CA 1
ATOM 706 C C . ILE A 1 86 ? 13.472 -6.998 2.443 1.00 74.38 86 ILE A C 1
ATOM 708 O O . ILE A 1 86 ? 14.111 -6.060 1.959 1.00 74.38 86 ILE A O 1
ATOM 712 N N . THR A 1 87 ? 13.685 -8.266 2.107 1.00 71.06 87 THR A N 1
ATOM 713 C CA . THR A 1 87 ? 14.560 -8.601 0.994 1.00 71.06 87 THR A CA 1
ATOM 714 C C . THR A 1 87 ? 13.756 -8.670 -0.310 1.00 71.06 87 THR A C 1
ATOM 716 O O . THR A 1 87 ? 12.661 -9.233 -0.351 1.00 71.06 87 THR A O 1
ATOM 719 N N . PRO A 1 88 ? 14.298 -8.187 -1.444 1.00 67.81 88 PRO A N 1
ATOM 720 C CA . PRO A 1 88 ? 13.620 -8.299 -2.736 1.00 67.81 88 PRO A CA 1
ATOM 721 C C . PRO A 1 88 ? 13.307 -9.739 -3.167 1.00 67.81 88 PRO A C 1
ATOM 723 O O . PRO A 1 88 ? 12.588 -9.921 -4.146 1.00 67.81 88 PRO A O 1
ATOM 726 N N . LYS A 1 89 ? 13.919 -10.751 -2.538 1.00 68.00 89 LYS A N 1
ATOM 727 C CA . LYS A 1 89 ? 13.684 -12.173 -2.828 1.00 68.00 89 LYS A CA 1
ATOM 728 C C . LYS A 1 89 ? 12.387 -12.689 -2.200 1.00 68.00 89 LYS A C 1
ATOM 730 O O . LYS A 1 89 ? 11.851 -13.673 -2.690 1.00 68.00 89 LYS A O 1
ATOM 735 N N . GLU A 1 90 ? 11.900 -12.031 -1.153 1.00 76.12 90 GLU A N 1
ATOM 736 C CA . GLU A 1 90 ? 10.663 -12.397 -0.456 1.00 76.12 90 GLU A CA 1
ATOM 737 C C . GLU A 1 90 ? 9.424 -11.791 -1.121 1.00 76.12 90 GLU A C 1
ATOM 739 O O . GLU A 1 90 ? 8.334 -12.335 -0.987 1.00 76.12 90 GLU A O 1
ATOM 744 N N . VAL A 1 91 ? 9.602 -10.703 -1.878 1.00 86.31 91 VAL A N 1
ATOM 745 C CA . VAL A 1 91 ? 8.520 -10.003 -2.579 1.00 86.31 91 VAL A CA 1
ATOM 746 C C . VAL A 1 91 ? 8.140 -10.727 -3.866 1.00 86.31 91 VAL A C 1
ATOM 748 O O . VAL A 1 91 ? 8.961 -10.866 -4.780 1.00 86.31 91 VAL A O 1
ATOM 751 N N . LYS A 1 92 ? 6.869 -11.123 -3.967 1.00 88.25 92 LYS A N 1
ATOM 752 C CA . LYS A 1 92 ? 6.328 -11.837 -5.131 1.00 88.25 92 LYS A CA 1
ATOM 753 C C . LYS A 1 92 ? 5.897 -10.920 -6.267 1.00 88.25 92 LYS A C 1
ATOM 755 O O . LYS A 1 92 ? 6.183 -11.241 -7.413 1.00 88.25 92 LYS A O 1
ATOM 760 N N . HIS A 1 93 ? 5.228 -9.811 -5.972 1.00 88.56 93 HIS A N 1
ATOM 761 C CA . HIS A 1 93 ? 4.681 -8.845 -6.939 1.00 88.56 93 HIS A CA 1
ATOM 762 C C . HIS A 1 93 ? 4.454 -7.485 -6.247 1.00 88.56 93 HIS A C 1
ATOM 764 O O . HIS A 1 93 ? 4.774 -7.342 -5.064 1.00 88.56 93 HIS A O 1
ATOM 770 N N . PHE A 1 94 ? 3.935 -6.474 -6.954 1.00 88.12 94 PHE A N 1
ATOM 771 C CA . PHE A 1 94 ? 3.755 -5.129 -6.385 1.00 88.12 94 PHE A CA 1
ATOM 772 C C . PHE A 1 94 ? 2.839 -5.114 -5.175 1.00 88.12 94 PHE A C 1
ATOM 774 O O . PHE A 1 94 ? 3.228 -4.601 -4.129 1.00 88.12 94 PHE A O 1
ATOM 781 N N . LEU A 1 95 ? 1.657 -5.716 -5.295 1.00 86.94 95 LEU A N 1
ATOM 782 C CA . LEU A 1 95 ? 0.692 -5.727 -4.202 1.00 86.94 95 LEU A CA 1
ATOM 783 C C . LEU A 1 95 ? 1.238 -6.439 -2.951 1.00 86.94 95 LEU A C 1
ATOM 785 O O . LEU A 1 95 ? 0.999 -5.990 -1.834 1.00 86.94 95 LEU A O 1
ATOM 789 N N . ASP A 1 96 ? 2.048 -7.489 -3.124 1.00 87.69 96 ASP A N 1
ATOM 790 C CA . ASP A 1 96 ? 2.719 -8.168 -2.011 1.00 87.69 96 ASP A CA 1
ATOM 791 C C . ASP A 1 96 ? 3.673 -7.215 -1.270 1.00 87.69 96 ASP A C 1
ATOM 793 O O . ASP A 1 96 ?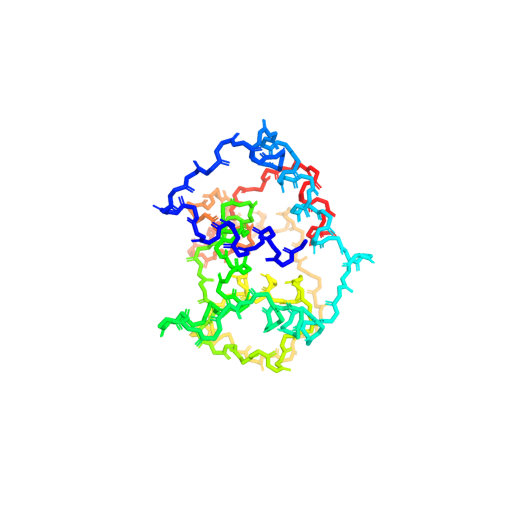 3.629 -7.118 -0.046 1.00 87.69 96 ASP A O 1
ATOM 797 N N . PHE A 1 97 ? 4.464 -6.417 -1.998 1.00 89.00 97 PHE A N 1
ATOM 798 C CA . PHE A 1 97 ? 5.305 -5.376 -1.394 1.00 89.00 97 PHE A CA 1
ATOM 799 C C . PHE A 1 97 ? 4.498 -4.263 -0.712 1.00 89.00 97 PHE A C 1
ATOM 801 O O . PHE A 1 97 ? 4.812 -3.868 0.413 1.00 89.00 97 PHE A O 1
ATOM 808 N N . LEU A 1 98 ? 3.455 -3.758 -1.373 1.00 87.62 98 LEU A N 1
ATOM 809 C CA . LEU A 1 98 ? 2.606 -2.689 -0.844 1.00 87.62 98 LEU A CA 1
ATOM 810 C C . LEU A 1 98 ? 1.881 -3.128 0.430 1.00 87.62 98 LEU A C 1
ATOM 812 O O . LEU A 1 98 ? 1.775 -2.351 1.379 1.00 87.62 98 LEU A O 1
ATOM 816 N N . ARG A 1 99 ? 1.477 -4.398 0.516 1.00 85.44 99 ARG A N 1
ATOM 817 C CA . ARG A 1 99 ? 0.953 -4.993 1.747 1.00 85.44 99 ARG A CA 1
ATOM 818 C C . ARG A 1 99 ? 1.952 -4.875 2.894 1.00 85.44 99 ARG A C 1
ATOM 820 O O . ARG A 1 99 ? 1.565 -4.472 3.987 1.00 85.44 99 ARG A O 1
ATOM 827 N N . TYR A 1 100 ? 3.235 -5.158 2.671 1.00 85.00 100 TYR A N 1
ATOM 828 C CA . TYR A 1 100 ? 4.231 -4.978 3.728 1.00 85.00 100 TYR A CA 1
ATOM 829 C C . TYR A 1 100 ? 4.415 -3.518 4.170 1.00 85.00 100 TYR A C 1
ATOM 831 O O . TYR A 1 100 ? 4.786 -3.290 5.320 1.00 85.00 100 TYR A O 1
ATOM 839 N N . CYS A 1 101 ? 4.164 -2.542 3.294 1.00 85.38 101 CYS A N 1
ATOM 840 C CA . CYS A 1 101 ? 4.231 -1.121 3.650 1.00 85.38 101 CYS A CA 1
ATOM 841 C C . CYS A 1 101 ? 3.109 -0.711 4.621 1.00 85.38 101 CYS A C 1
ATOM 843 O O . CYS A 1 101 ? 3.293 0.213 5.411 1.00 85.38 101 CYS A O 1
ATOM 845 N N . HIS A 1 102 ? 1.981 -1.427 4.597 1.00 80.69 102 HIS A N 1
ATOM 846 C CA . HIS A 1 102 ? 0.858 -1.227 5.515 1.00 80.69 102 HIS A CA 1
ATOM 847 C C . HIS A 1 102 ? 0.949 -2.074 6.788 1.00 80.69 102 HIS A C 1
ATOM 849 O O . HIS A 1 102 ? 0.253 -1.798 7.765 1.00 80.69 102 HIS A O 1
ATOM 855 N N . LEU A 1 103 ? 1.788 -3.117 6.803 1.00 77.50 103 LEU A N 1
ATOM 856 C CA . LEU A 1 103 ? 1.941 -3.945 7.992 1.00 77.50 103 LEU A CA 1
ATOM 857 C C . LEU A 1 103 ? 2.588 -3.139 9.131 1.00 77.50 103 LEU A C 1
ATOM 859 O O . LEU A 1 103 ? 3.579 -2.429 8.917 1.00 77.50 103 LEU A O 1
ATOM 863 N N . PRO A 1 104 ? 2.085 -3.282 10.370 1.00 69.62 104 PRO A N 1
ATOM 864 C CA . PRO A 1 104 ? 2.697 -2.644 11.522 1.00 69.62 104 PRO A CA 1
ATOM 865 C C . PRO A 1 104 ? 4.146 -3.118 11.686 1.00 69.62 104 PRO A C 1
ATOM 867 O O . PRO A 1 104 ? 4.479 -4.278 11.430 1.00 69.62 104 PRO A O 1
ATOM 870 N N . SER A 1 105 ? 5.025 -2.211 12.127 1.00 63.00 105 SER A N 1
ATOM 871 C CA . SER A 1 105 ? 6.436 -2.540 12.345 1.00 63.00 105 SER A CA 1
ATOM 872 C C . SER A 1 105 ? 6.579 -3.729 13.317 1.00 63.00 105 SER A C 1
ATOM 874 O O . SER A 1 105 ? 5.869 -3.762 14.330 1.00 63.00 105 SER A O 1
ATOM 876 N N . PRO A 1 106 ? 7.513 -4.676 13.077 1.00 58.28 106 PRO A N 1
ATOM 877 C CA . PRO A 1 106 ? 7.712 -5.865 13.919 1.00 58.28 106 PRO A CA 1
ATOM 878 C C . PRO A 1 106 ? 7.997 -5.575 15.403 1.00 58.28 106 PRO A C 1
ATOM 880 O O . PRO A 1 106 ? 7.994 -6.489 16.227 1.00 58.28 106 PRO A O 1
ATOM 883 N N . SER A 1 107 ? 8.269 -4.318 15.760 1.00 52.78 107 SER A N 1
ATOM 884 C CA . SER A 1 107 ? 8.537 -3.868 17.127 1.00 52.78 107 SER A CA 1
ATOM 885 C C . SER A 1 107 ? 7.318 -3.920 18.054 1.00 52.78 107 SER A C 1
ATOM 887 O O . SER A 1 107 ? 7.499 -3.965 19.272 1.00 52.78 107 SER A O 1
ATOM 889 N N . LYS A 1 108 ? 6.088 -4.027 17.535 1.00 51.78 108 LYS A N 1
ATOM 890 C CA . LYS A 1 108 ? 4.942 -4.441 18.356 1.00 51.78 108 LYS A CA 1
ATOM 891 C C . LYS A 1 108 ? 4.922 -5.969 18.424 1.00 51.78 108 LYS A C 1
ATOM 893 O O . LYS A 1 108 ? 4.211 -6.623 17.667 1.00 51.78 108 LYS A O 1
ATOM 898 N N . LYS A 1 109 ? 5.706 -6.549 19.342 1.00 44.72 109 LYS A N 1
ATOM 899 C CA . LYS A 1 109 ? 5.527 -7.945 19.777 1.0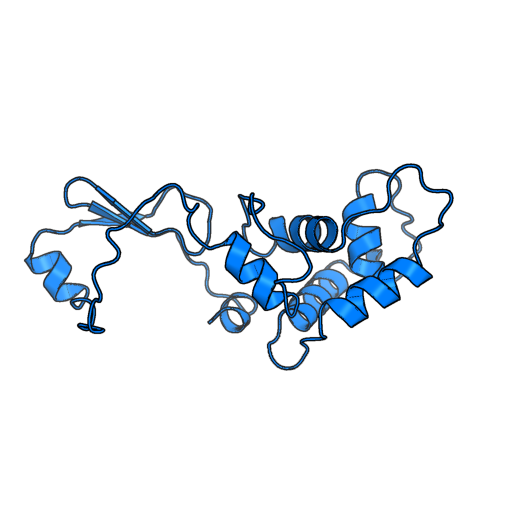0 44.72 109 LYS A CA 1
ATOM 900 C C . LYS A 1 109 ? 4.137 -8.084 20.411 1.00 44.72 109 LYS A C 1
ATOM 902 O O . LYS A 1 109 ? 4.000 -8.056 21.629 1.00 44.72 109 LYS A O 1
ATOM 907 N N . GLY A 1 110 ? 3.100 -8.230 19.592 1.00 51.78 110 GLY A N 1
ATOM 908 C CA . GLY A 1 110 ? 1.899 -8.926 20.023 1.00 51.78 110 GLY A CA 1
ATOM 909 C C . GLY A 1 110 ? 2.324 -10.338 20.405 1.00 51.78 110 GLY A C 1
ATOM 910 O O . GLY A 1 110 ? 3.122 -10.957 19.693 1.00 51.78 110 GLY A O 1
ATOM 911 N N . GLN A 1 111 ? 1.877 -10.823 21.562 1.00 49.19 111 GLN A N 1
ATOM 912 C CA . GLN A 1 111 ? 2.089 -12.220 21.922 1.00 49.19 111 GLN A CA 1
ATOM 913 C C . GLN A 1 111 ? 1.628 -13.078 20.740 1.00 49.19 111 GLN A C 1
ATOM 915 O O . GLN A 1 111 ? 0.512 -12.906 20.252 1.00 49.19 111 GLN A O 1
ATOM 920 N N . LYS A 1 112 ? 2.488 -13.987 20.264 1.00 48.69 112 LYS A N 1
ATOM 921 C CA . LYS A 1 112 ? 2.078 -15.068 19.361 1.00 48.69 112 LYS A CA 1
ATOM 922 C C . LYS A 1 112 ? 1.205 -16.039 20.161 1.00 48.69 112 LYS A C 1
ATOM 924 O O . LYS A 1 112 ? 1.631 -17.140 20.486 1.00 48.69 112 LYS A O 1
ATOM 929 N N . GLY A 1 113 ? 0.014 -15.595 20.546 1.00 46.00 113 GLY A N 1
ATOM 930 C CA . GLY A 1 113 ? -1.067 -16.480 20.927 1.00 46.00 113 GLY A CA 1
ATOM 931 C C . GLY A 1 113 ? -1.617 -17.052 19.634 1.00 46.00 113 GLY A C 1
ATOM 932 O O . GLY A 1 113 ? -1.980 -16.292 18.738 1.00 46.00 113 GLY A O 1
ATOM 933 N N . GLY A 1 114 ? -1.627 -18.377 19.506 1.00 48.56 114 GLY A N 1
ATOM 934 C CA . GLY A 1 114 ? -2.431 -19.041 18.489 1.00 48.56 114 GLY A CA 1
ATOM 935 C C . GLY A 1 114 ? -3.892 -18.727 18.774 1.00 48.56 114 GLY A C 1
ATOM 936 O O . GLY A 1 114 ? -4.549 -19.456 19.505 1.00 48.56 114 GLY A O 1
ATOM 937 N N . LEU A 1 115 ? -4.373 -17.594 18.275 1.00 50.69 115 LEU A N 1
ATOM 938 C CA . LEU A 1 115 ? -5.775 -17.245 18.342 1.00 50.69 115 LEU A CA 1
ATOM 939 C C . LEU A 1 115 ? -6.442 -18.004 17.204 1.00 50.69 115 LEU A C 1
ATOM 941 O O . LEU A 1 115 ? -6.212 -17.724 16.026 1.00 50.69 115 LEU A O 1
ATOM 945 N N . ALA A 1 116 ? -7.264 -18.986 17.577 1.00 52.72 116 ALA A N 1
ATOM 946 C CA . ALA A 1 116 ? -8.424 -19.321 16.769 1.00 52.72 116 ALA A CA 1
ATOM 947 C C . ALA A 1 116 ? -9.058 -17.999 16.317 1.00 52.72 116 ALA A C 1
ATOM 949 O O . ALA A 1 116 ? -9.080 -17.042 17.093 1.00 52.72 116 ALA A O 1
ATOM 950 N N . ILE A 1 117 ? -9.505 -17.923 15.064 1.00 51.59 117 ILE A N 1
ATOM 951 C CA . ILE A 1 117 ? -10.207 -16.749 14.542 1.00 51.59 117 ILE A CA 1
ATOM 952 C C . ILE A 1 117 ? -11.553 -16.677 15.280 1.00 51.59 117 ILE A C 1
ATOM 954 O O . ILE A 1 117 ? -12.589 -17.092 14.771 1.00 51.59 117 ILE A O 1
ATOM 958 N N . GLU A 1 118 ? -11.532 -16.236 16.535 1.00 60.62 118 GLU A N 1
ATOM 959 C CA . GLU A 1 118 ? -12.705 -15.746 17.226 1.00 60.62 118 GLU A CA 1
ATOM 960 C C . GLU A 1 118 ? -13.073 -14.465 16.498 1.00 60.62 118 GLU A C 1
ATOM 962 O O . GLU A 1 118 ? -12.297 -13.506 16.454 1.00 60.62 118 GLU A O 1
ATOM 967 N N . PHE A 1 119 ? -14.230 -14.497 15.839 1.00 64.12 119 PHE A N 1
ATOM 968 C CA . PHE A 1 119 ? -14.788 -13.335 15.170 1.00 64.12 119 PHE A CA 1
ATOM 969 C C . PHE A 1 119 ? -14.694 -12.133 16.103 1.00 64.12 119 PHE A C 1
ATOM 971 O O . PHE A 1 119 ? -15.149 -12.186 17.249 1.00 64.12 119 PHE A O 1
ATOM 978 N N . SER A 1 120 ? -14.086 -11.057 15.606 1.00 68.62 120 SER A N 1
ATOM 979 C CA . SER A 1 120 ? -14.022 -9.811 16.353 1.00 68.62 120 SER A CA 1
ATOM 980 C C . SER A 1 120 ? -15.440 -9.409 16.779 1.00 68.62 120 SER A C 1
ATOM 982 O O . SER A 1 120 ? -16.382 -9.581 15.995 1.00 68.62 120 SER A O 1
ATOM 984 N N . PRO A 1 121 ? -15.630 -8.907 18.011 1.00 80.62 121 PRO A N 1
ATOM 985 C CA . PRO A 1 121 ? -16.948 -8.488 18.460 1.00 80.62 121 PRO A CA 1
ATOM 986 C C . PRO A 1 121 ? -17.515 -7.444 17.496 1.00 80.62 121 PRO A C 1
ATOM 988 O O . PRO A 1 121 ? -16.786 -6.574 17.020 1.00 80.62 121 PRO A O 1
ATOM 991 N N . SER A 1 122 ? -18.821 -7.506 17.229 1.00 87.69 122 SER A N 1
ATOM 992 C CA . SER A 1 122 ? -19.508 -6.462 16.459 1.00 87.69 122 SER A CA 1
ATOM 993 C C . SER A 1 122 ? -19.250 -5.082 17.071 1.00 87.69 122 SER A C 1
ATOM 995 O O . SER A 1 122 ? -19.152 -4.970 18.296 1.00 87.69 122 SER A O 1
ATOM 997 N N . THR A 1 123 ? -19.268 -4.032 16.253 1.00 86.88 123 THR A N 1
ATOM 998 C CA . THR A 1 123 ? -19.153 -2.635 16.707 1.00 86.88 123 THR A CA 1
ATOM 999 C C . THR A 1 123 ? -20.135 -2.294 17.832 1.00 86.88 123 THR A C 1
ATOM 1001 O O . THR A 1 123 ? -19.746 -1.642 18.798 1.00 86.88 123 THR A O 1
ATOM 1004 N N . THR A 1 124 ? -21.366 -2.817 17.776 1.00 91.62 124 THR A N 1
ATOM 1005 C CA . THR A 1 124 ? -22.371 -2.681 18.843 1.00 91.62 124 THR A CA 1
ATOM 1006 C C . THR A 1 124 ? -21.870 -3.221 20.181 1.00 91.62 124 THR A C 1
ATOM 1008 O O . THR A 1 124 ? -21.862 -2.497 21.169 1.00 91.62 124 THR A O 1
ATOM 1011 N N . ARG A 1 125 ? -21.372 -4.462 20.204 1.00 92.25 125 ARG A N 1
ATOM 1012 C CA . ARG A 1 125 ? -20.813 -5.094 21.411 1.00 92.25 125 ARG A CA 1
ATOM 1013 C C . ARG A 1 125 ? -19.599 -4.358 21.967 1.00 92.25 125 ARG A C 1
ATOM 1015 O O . ARG A 1 125 ? -19.438 -4.288 23.180 1.00 92.25 125 ARG A O 1
ATOM 1022 N N . LEU A 1 126 ? -18.743 -3.816 21.099 1.00 92.25 126 LEU A N 1
ATOM 1023 C CA . LEU A 1 126 ? -17.609 -2.999 21.540 1.00 92.25 126 LEU A CA 1
ATOM 1024 C C . LEU A 1 126 ? -18.105 -1.724 22.240 1.00 92.25 126 LEU A C 1
ATOM 1026 O O . LEU A 1 126 ? -17.630 -1.399 23.326 1.00 92.25 126 LEU A O 1
ATOM 1030 N N . ASN A 1 127 ? -19.104 -1.050 21.667 1.00 92.69 127 ASN A N 1
ATOM 1031 C CA . ASN A 1 127 ? -19.708 0.140 22.266 1.00 92.69 127 ASN A CA 1
ATOM 1032 C C . ASN A 1 127 ? -20.419 -0.170 23.600 1.00 92.69 127 ASN A C 1
ATOM 1034 O O . ASN A 1 127 ? -20.244 0.556 24.574 1.00 92.69 127 ASN A O 1
ATOM 1038 N N . GLU A 1 128 ? -21.160 -1.282 23.684 1.00 94.75 128 GLU A N 1
ATOM 1039 C CA . GLU A 1 128 ? -21.791 -1.765 24.927 1.00 94.75 128 GLU A CA 1
ATOM 1040 C C . GLU A 1 128 ? -20.763 -2.086 26.020 1.00 94.75 128 GLU A C 1
ATOM 1042 O O . GLU A 1 128 ? -21.017 -1.858 27.201 1.00 94.75 128 GLU A O 1
ATOM 1047 N N . ALA A 1 129 ? -19.575 -2.558 25.633 1.00 93.69 129 ALA A N 1
ATOM 1048 C CA . ALA A 1 129 ? -18.447 -2.766 26.536 1.00 93.69 129 ALA A CA 1
ATOM 1049 C C . ALA A 1 129 ? -17.736 -1.456 26.947 1.00 93.69 129 ALA A C 1
ATOM 1051 O O . ALA A 1 129 ? -16.732 -1.499 27.658 1.00 93.69 129 ALA A O 1
ATOM 1052 N N . GLY A 1 130 ? -18.234 -0.292 26.514 1.00 94.19 130 GLY A N 1
ATOM 1053 C CA . GLY A 1 130 ? -17.691 1.025 26.847 1.00 94.19 130 GLY A CA 1
ATOM 1054 C C . GLY A 1 130 ? -16.525 1.479 25.965 1.00 94.19 130 GLY A C 1
ATOM 1055 O O . GLY A 1 130 ? -15.866 2.465 26.303 1.00 94.19 130 GLY A O 1
ATOM 1056 N N . ILE A 1 131 ? -16.258 0.790 24.849 1.00 95.19 131 ILE A N 1
ATOM 1057 C CA . ILE A 1 131 ? -15.227 1.198 23.890 1.00 95.19 131 ILE A CA 1
ATOM 1058 C C . ILE A 1 131 ? -15.756 2.352 23.043 1.00 95.19 131 ILE A C 1
ATOM 1060 O O . ILE A 1 131 ? -16.781 2.237 22.374 1.00 95.19 131 ILE A O 1
ATOM 1064 N N . LYS A 1 132 ? -15.025 3.464 23.042 1.00 94.88 132 LYS A N 1
ATOM 1065 C CA . LYS A 1 132 ? -15.330 4.638 22.221 1.00 94.88 132 LYS A CA 1
ATOM 1066 C C . LYS A 1 132 ? -14.593 4.552 20.896 1.00 94.88 132 LYS A C 1
ATOM 1068 O O . LYS A 1 132 ? -13.452 4.108 20.857 1.00 94.88 132 LYS A O 1
ATOM 1073 N N . PHE A 1 133 ? -15.214 5.042 19.835 1.00 91.88 133 PHE A N 1
ATOM 1074 C CA . PHE A 1 133 ? -14.592 5.143 18.520 1.00 91.88 133 PHE A CA 1
ATOM 1075 C C . PHE A 1 133 ? -14.164 6.587 18.277 1.00 91.88 133 PHE A C 1
ATOM 1077 O O . PHE A 1 133 ? -14.915 7.516 18.582 1.00 91.88 133 PHE A O 1
ATOM 1084 N N . LYS A 1 134 ? -12.957 6.774 17.750 1.00 91.69 134 LYS A N 1
ATOM 1085 C CA . LYS A 1 134 ? -12.432 8.080 17.347 1.00 91.69 134 LYS A CA 1
ATOM 1086 C C . LYS A 1 134 ? -11.779 7.938 15.976 1.00 91.69 134 LYS A C 1
ATOM 1088 O O . LYS A 1 134 ? -11.184 6.906 15.671 1.00 91.69 134 LYS A O 1
ATOM 1093 N N . GLU A 1 135 ? -11.872 8.983 15.169 1.00 88.19 135 GLU A N 1
ATOM 1094 C CA . GLU A 1 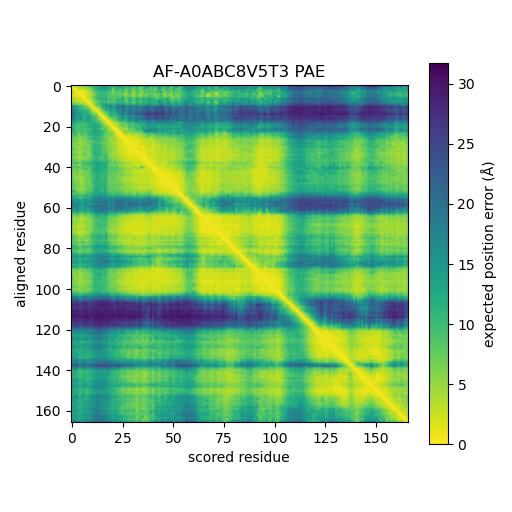135 ? -11.043 9.111 13.976 1.00 88.19 135 GLU A CA 1
ATOM 1095 C C . GLU A 1 135 ? -9.563 9.160 14.383 1.00 88.19 135 GLU A C 1
ATOM 1097 O O . GLU A 1 135 ? -9.156 9.926 15.265 1.00 88.19 135 GLU A O 1
ATOM 1102 N N . GLY A 1 136 ? -8.772 8.275 13.787 1.00 81.62 136 GLY A N 1
ATOM 1103 C CA . GLY A 1 136 ? -7.335 8.227 13.973 1.00 81.62 136 GLY A CA 1
ATOM 1104 C C . GLY A 1 136 ? -6.673 9.394 13.255 1.00 81.62 136 GLY A C 1
ATOM 1105 O O . GLY A 1 136 ? -6.906 9.619 12.075 1.00 81.62 136 GLY A O 1
ATOM 1106 N N . GLU A 1 137 ? -5.786 10.096 13.955 1.00 74.12 137 GLU A N 1
ATOM 1107 C CA . GLU A 1 137 ? -4.934 11.144 13.367 1.00 74.12 137 GLU A CA 1
ATOM 1108 C C . GLU A 1 137 ? -3.822 10.551 12.480 1.00 74.12 137 GLU A C 1
ATOM 1110 O O . GLU A 1 137 ? -3.109 11.269 11.780 1.00 74.12 137 GLU A O 1
ATOM 1115 N N . ASN A 1 138 ? -3.661 9.224 12.517 1.00 63.22 138 ASN A N 1
ATOM 1116 C CA . ASN A 1 138 ? -2.673 8.502 11.737 1.00 63.22 138 ASN A CA 1
ATOM 1117 C C . ASN A 1 138 ? -3.081 8.429 10.265 1.00 63.22 138 ASN A C 1
ATOM 1119 O O . ASN A 1 138 ? -4.187 8.027 9.912 1.00 63.22 138 ASN A O 1
ATOM 1123 N N . SER A 1 139 ? -2.120 8.733 9.406 1.00 64.44 139 SER A N 1
ATOM 1124 C CA . SER A 1 139 ? -2.294 8.867 7.965 1.00 64.44 139 SER A CA 1
ATOM 1125 C C . SER A 1 139 ? -2.159 7.554 7.181 1.00 64.44 139 SER A C 1
ATOM 1127 O O . SER A 1 139 ? -2.270 7.577 5.960 1.00 64.44 139 SER A O 1
ATOM 1129 N N . CYS A 1 140 ? -1.848 6.425 7.830 1.00 72.50 140 CYS A N 1
ATOM 1130 C CA . CYS A 1 140 ? -1.740 5.128 7.153 1.00 72.50 140 CYS A CA 1
ATOM 1131 C C . CYS A 1 140 ? -3.118 4.469 7.063 1.00 72.50 140 CYS A C 1
ATOM 1133 O O . CYS A 1 140 ? -3.775 4.292 8.084 1.00 72.50 140 CYS A O 1
ATOM 1135 N N . LEU A 1 141 ? -3.505 4.057 5.855 1.00 75.00 141 LEU A N 1
ATOM 1136 C CA . LEU A 1 141 ? -4.853 3.595 5.509 1.00 75.00 141 LEU A CA 1
ATOM 1137 C C . LEU A 1 141 ? -5.416 2.500 6.435 1.00 75.00 141 LEU A C 1
ATOM 1139 O O . LEU A 1 141 ? -6.606 2.480 6.727 1.00 75.00 141 LEU A O 1
ATOM 1143 N N . LEU A 1 142 ? -4.557 1.580 6.888 1.00 77.50 142 LEU A N 1
ATOM 1144 C CA . LEU A 1 142 ? -4.947 0.384 7.647 1.00 77.50 142 LEU A CA 1
ATOM 1145 C C . LEU A 1 142 ? -4.547 0.443 9.130 1.00 77.50 142 LEU A C 1
ATOM 1147 O O . LEU A 1 142 ? -4.518 -0.595 9.796 1.00 77.50 142 LEU A O 1
ATOM 1151 N N . ASP A 1 143 ? -4.172 1.616 9.649 1.00 78.69 143 ASP A N 1
ATOM 1152 C CA . ASP A 1 143 ? -3.712 1.721 11.034 1.00 78.69 143 ASP A CA 1
ATOM 1153 C C . ASP A 1 143 ? -4.881 1.719 12.028 1.00 78.69 143 ASP A C 1
ATOM 1155 O O . ASP A 1 143 ? -5.885 2.418 11.876 1.00 78.69 143 ASP A O 1
ATOM 1159 N N . VAL A 1 144 ? -4.723 0.916 13.080 1.00 83.69 144 VAL A N 1
ATOM 1160 C CA . VAL A 1 144 ? -5.709 0.752 14.150 1.00 83.69 144 VAL A CA 1
ATOM 1161 C C . VAL A 1 144 ? -4.982 0.805 15.484 1.00 83.69 144 VAL A C 1
ATOM 1163 O O . VAL A 1 144 ? -4.042 0.045 15.744 1.00 83.69 144 VAL A O 1
ATOM 1166 N N . ASN A 1 145 ? -5.425 1.704 16.357 1.00 85.75 145 ASN A N 1
ATOM 1167 C CA . ASN A 1 145 ? -4.815 1.928 17.659 1.00 85.75 145 ASN A CA 1
ATOM 1168 C C . ASN A 1 145 ? -5.879 1.826 18.753 1.00 85.75 145 ASN A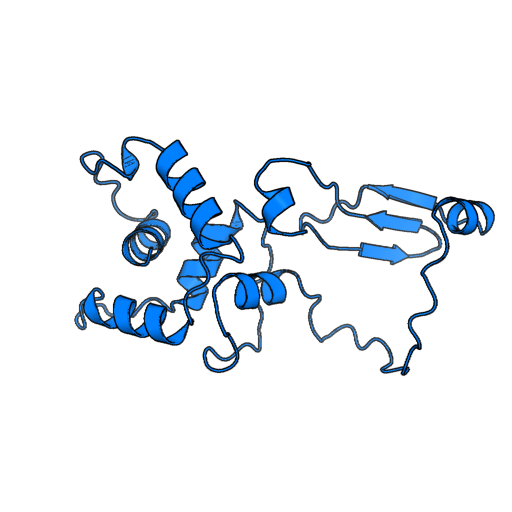 C 1
ATOM 1170 O O . ASN A 1 145 ? -6.912 2.480 18.692 1.00 85.75 145 ASN A O 1
ATOM 1174 N N . PHE A 1 146 ? -5.622 1.011 19.772 1.00 87.81 146 PHE A N 1
ATOM 1175 C CA . PHE A 1 146 ? -6.505 0.891 20.927 1.00 87.81 146 PHE A CA 1
ATOM 1176 C C . PHE A 1 146 ? -5.765 1.325 22.183 1.00 87.81 146 PHE A C 1
ATOM 1178 O O . PHE A 1 146 ? -4.787 0.690 22.588 1.00 87.81 146 PHE A O 1
ATOM 1185 N N . LYS A 1 147 ? -6.223 2.416 22.800 1.00 89.69 147 LYS A N 1
ATOM 1186 C CA . LYS A 1 147 ? -5.629 2.970 24.019 1.00 89.69 147 LYS A CA 1
ATOM 1187 C C . LYS A 1 147 ? -6.719 3.485 24.940 1.00 89.69 147 LYS A C 1
ATOM 1189 O O . LYS A 1 147 ? -7.590 4.238 24.523 1.00 89.69 147 LYS A O 1
ATOM 1194 N N . SER A 1 148 ? -6.653 3.084 26.208 1.00 92.25 148 SER A N 1
ATOM 1195 C CA . SER A 1 148 ? -7.518 3.611 27.274 1.00 92.25 148 SER A CA 1
ATOM 1196 C C . SER A 1 148 ? -9.022 3.554 26.955 1.00 92.25 148 SER A C 1
ATOM 1198 O O . SER A 1 148 ? -9.755 4.496 27.246 1.00 92.25 148 SER A O 1
ATOM 1200 N N . GLY A 1 149 ? -9.487 2.462 26.334 1.00 91.56 149 GLY A N 1
ATOM 1201 C CA . GLY A 1 149 ? -10.899 2.287 25.970 1.00 91.56 149 GLY A CA 1
ATOM 1202 C C . GLY A 1 149 ? -11.341 3.061 24.725 1.00 91.56 149 GLY A C 1
ATOM 1203 O O . GLY A 1 149 ? -12.529 3.086 24.422 1.00 91.56 149 GLY A O 1
ATOM 1204 N N . VAL A 1 150 ? -10.413 3.682 23.995 1.00 93.81 150 VAL A N 1
ATOM 1205 C CA . VAL A 1 150 ? -10.681 4.346 22.717 1.00 93.81 150 VAL A CA 1
ATOM 1206 C C . VAL A 1 150 ? -10.043 3.537 21.595 1.00 93.81 150 VAL A C 1
ATOM 1208 O O . VAL A 1 150 ? -8.844 3.252 21.631 1.00 93.81 150 VAL A O 1
ATOM 1211 N N . LEU A 1 151 ? -10.859 3.155 20.616 1.00 91.62 151 LEU A N 1
ATOM 1212 C CA . LEU A 1 151 ? -10.439 2.571 19.354 1.00 91.62 151 LEU A CA 1
ATOM 1213 C C . LEU A 1 151 ? -10.343 3.687 18.308 1.00 91.62 151 LEU A C 1
ATOM 1215 O O . LEU A 1 151 ? -11.352 4.235 17.863 1.00 91.62 151 LEU A O 1
ATOM 1219 N N . GLU A 1 152 ? -9.113 4.038 17.959 1.00 90.81 152 GLU A N 1
ATOM 1220 C CA . GLU A 1 152 ? -8.769 5.005 16.923 1.00 90.81 152 GLU A CA 1
ATOM 1221 C C . GLU A 1 152 ? -8.565 4.260 15.601 1.00 90.81 152 GLU A C 1
ATOM 1223 O O . GLU A 1 152 ? -7.716 3.365 15.519 1.00 90.81 152 GLU A O 1
ATOM 1228 N N . ILE A 1 153 ? -9.344 4.621 14.582 1.00 87.38 153 ILE A N 1
ATOM 1229 C CA . ILE A 1 153 ? -9.287 4.022 13.242 1.00 87.38 153 ILE A CA 1
ATOM 1230 C C . ILE A 1 153 ? -9.066 5.146 12.237 1.00 87.38 153 ILE A C 1
ATOM 1232 O O . ILE A 1 153 ? -9.772 6.155 12.289 1.00 87.38 153 ILE A O 1
ATOM 1236 N N . SER A 1 154 ? -8.086 4.992 11.348 1.00 82.50 154 SER A N 1
ATOM 1237 C CA . SER A 1 154 ? -7.832 5.962 10.280 1.00 82.50 154 SER A CA 1
ATOM 1238 C C . SER A 1 154 ? -9.057 6.151 9.381 1.00 82.50 154 SER A C 1
ATOM 1240 O O . SER A 1 154 ? -9.811 5.210 9.126 1.00 82.50 154 SER A O 1
ATOM 1242 N N . ASN A 1 155 ? -9.265 7.382 8.913 1.00 80.50 155 ASN A N 1
ATOM 1243 C CA . ASN A 1 155 ? -10.312 7.680 7.945 1.00 80.50 155 ASN A CA 1
ATOM 1244 C C . ASN A 1 155 ? -9.999 6.976 6.619 1.00 80.50 155 ASN A C 1
ATOM 1246 O O . ASN A 1 155 ? -8.903 7.131 6.079 1.00 80.50 155 ASN A O 1
ATOM 1250 N N . LEU A 1 156 ? -10.954 6.186 6.132 1.00 77.31 156 LEU A N 1
ATOM 1251 C CA . LEU A 1 156 ? -10.867 5.497 4.855 1.00 77.31 156 LEU A CA 1
ATOM 1252 C C . LEU A 1 156 ? -11.817 6.181 3.874 1.00 77.31 156 LEU A C 1
ATOM 1254 O O . LEU A 1 156 ? -13.034 6.000 3.954 1.00 77.31 156 LEU A O 1
ATOM 1258 N N . GLU A 1 157 ? -11.257 6.953 2.949 1.00 74.81 157 GLU A N 1
ATOM 1259 C CA . GLU A 1 157 ? -12.004 7.462 1.804 1.00 74.81 157 GLU A CA 1
ATOM 1260 C C . GLU A 1 157 ? -12.248 6.307 0.830 1.00 74.81 157 GLU A C 1
ATOM 1262 O O . GLU A 1 157 ? -11.313 5.611 0.451 1.00 74.81 157 GLU A O 1
ATOM 1267 N N . ILE A 1 158 ? -13.512 6.059 0.478 1.00 76.56 158 ILE A N 1
ATOM 1268 C CA . ILE A 1 158 ? -13.878 4.970 -0.431 1.00 76.56 158 ILE A CA 1
ATOM 1269 C C . ILE A 1 158 ? -13.934 5.520 -1.850 1.00 76.56 158 ILE A C 1
ATOM 1271 O O . ILE A 1 158 ? -14.845 6.269 -2.202 1.00 76.56 158 ILE A O 1
ATOM 1275 N N . ASP A 1 159 ? -13.000 5.067 -2.671 1.00 73.00 159 ASP A N 1
ATOM 1276 C CA . ASP A 1 159 ? -12.912 5.371 -4.094 1.00 73.00 159 ASP A CA 1
ATOM 1277 C C . ASP A 1 159 ? -12.634 4.101 -4.925 1.00 73.00 159 ASP A C 1
ATOM 1279 O O . ASP A 1 159 ? -12.655 2.970 -4.423 1.00 73.00 159 ASP A O 1
ATOM 1283 N N . ASP A 1 160 ? -12.400 4.270 -6.226 1.00 68.19 160 ASP A N 1
ATOM 1284 C CA . ASP A 1 160 ? -12.073 3.150 -7.112 1.00 68.19 160 ASP A CA 1
ATOM 1285 C C . ASP A 1 160 ? -10.707 2.515 -6.799 1.00 68.19 160 ASP A C 1
ATOM 1287 O O . ASP A 1 160 ? -10.496 1.340 -7.111 1.00 68.19 160 ASP A O 1
ATOM 1291 N N . LEU A 1 161 ? -9.805 3.238 -6.127 1.00 64.38 161 LEU A N 1
ATOM 1292 C CA . LEU A 1 161 ? -8.515 2.713 -5.672 1.00 64.38 161 LEU A CA 1
ATOM 1293 C C . LEU A 1 161 ? -8.706 1.750 -4.505 1.00 64.38 161 LEU A C 1
ATOM 1295 O O . LEU A 1 161 ? -8.109 0.675 -4.467 1.00 64.38 161 LEU A O 1
ATOM 1299 N N . THR A 1 162 ? -9.589 2.115 -3.582 1.00 65.56 162 THR A N 1
ATOM 1300 C CA . THR A 1 162 ? -9.907 1.353 -2.376 1.00 65.56 162 THR A CA 1
ATOM 1301 C C . THR A 1 162 ? -10.433 -0.039 -2.723 1.00 65.56 162 THR A C 1
ATOM 1303 O O . THR A 1 162 ? -10.034 -1.016 -2.094 1.00 65.56 162 THR A O 1
ATOM 1306 N N . LYS A 1 163 ? -11.234 -0.167 -3.791 1.00 64.69 163 LYS A N 1
ATOM 1307 C CA . LYS A 1 163 ? -11.717 -1.464 -4.310 1.00 64.69 163 LYS A CA 1
ATOM 1308 C C . LYS A 1 163 ? -10.599 -2.418 -4.734 1.00 64.69 163 LYS A C 1
ATOM 1310 O O . LYS A 1 163 ? -10.824 -3.615 -4.820 1.00 64.69 163 LYS A O 1
ATOM 1315 N N . THR A 1 164 ? -9.415 -1.903 -5.042 1.00 64.88 164 THR A N 1
ATOM 1316 C CA . THR A 1 164 ? -8.282 -2.733 -5.460 1.00 64.88 164 THR A CA 1
ATOM 1317 C C . THR A 1 164 ? -7.504 -3.291 -4.268 1.00 64.88 164 THR A C 1
ATOM 1319 O O . THR A 1 164 ? -6.823 -4.309 -4.397 1.00 64.88 164 THR A O 1
ATOM 1322 N N . LEU A 1 165 ? -7.601 -2.652 -3.096 1.00 62.97 165 LEU A N 1
ATOM 1323 C CA . LEU A 1 165 ? -6.940 -3.113 -1.871 1.00 62.97 165 LEU A CA 1
ATOM 1324 C C . LEU A 1 165 ? -7.771 -4.102 -1.041 1.00 62.97 165 LEU A C 1
ATOM 1326 O O . LEU A 1 165 ? -7.175 -4.811 -0.225 1.00 62.97 165 LEU A O 1
ATOM 1330 N N . PHE A 1 166 ? -9.095 -4.150 -1.228 1.00 59.44 166 PHE A N 1
ATOM 1331 C CA . PHE A 1 166 ? -10.047 -4.925 -0.417 1.00 59.44 166 PHE A CA 1
ATOM 1332 C C . PHE A 1 166 ? -10.928 -5.839 -1.267 1.00 59.44 166 PHE A C 1
ATOM 1334 O O . PHE A 1 166 ? -11.178 -6.978 -0.808 1.00 59.44 166 PHE A O 1
#

Solvent-accessible surface area (backbone atoms only — not comparable to full-atom values): 10321 Å² total; per-residue (Å²): 108,64,67,58,31,55,52,54,64,44,70,85,65,76,87,66,74,85,39,73,64,74,67,34,67,65,58,52,52,53,52,52,51,52,51,46,30,78,92,55,58,54,52,38,67,60,54,48,53,56,40,63,75,70,54,63,87,83,50,95,70,78,82,52,66,67,56,28,52,48,63,59,41,20,77,80,60,35,51,85,47,83,62,92,84,73,55,80,87,76,40,55,24,60,52,56,48,54,50,49,37,63,49,78,66,82,85,68,75,66,77,89,64,90,69,71,88,67,76,76,75,52,72,67,57,41,44,76,73,62,39,42,81,42,80,28,90,55,71,36,62,79,48,74,47,78,56,96,56,32,42,26,36,25,74,71,79,87,52,81,68,48,66,57,79,107

=== Feature glossary ===
A reading guide for the features in this record.

Start from the sequence.

  · Sequence gives the chain of amino acids in standard one-letter code (A=alanine, C=cysteine, …, Y=tyrosine), read N→C. It is the only feature that is directly encoded by the gene; all structural features are derived from the folded form of this sequence.

Fold it, and you get atomic coordinates and the backbone conformation that goes with them.

  · Structure coordinates are given as an mmCIF _atom_site loop: one row per atom with element, residue name, chain id, sequence number, and x/y/z position in Å. Only the four main-chain atoms per residue are included here; side chains are omitted to keep the record compact.

  · Backbone dihedral angles. Every residue except chain termini has a φ (preceding-C → N → Cα → C) and a ψ (N → Cα → C → next-N). They are reported in degrees following the IUPAC sign convention. Secondary structure is essentially a statement about which (φ, ψ) basin each residue occupies.

  · Eight-state secondary structure (DSSP): H is the canonical α-helix, G the tighter 3₁₀-helix, I the wider π-helix; E/B are β-structure, T and S are turns and bends, and '-' is everything else. DSSP derives these from the pattern of main-chain N–H···O=C hydrogen bonds, not from the sequence.

  · SS3 is a coarse helix/strand/coil call (letters a/b/c) made by the P-SEA algorithm from inter-Cα distances and dihedrals. It is less detailed than DSSP but needs only Cα positions.

Summarize the fold with a handful of shape descriptors and a per-residue structural alphabet.

  · Radius of gyration (Rg) is the root-mean-square distance of Cα atoms from their centroid — a single number for overall size and compactness. A globular domain of N residues has Rg ≈ 2.2·N^0.38 Å; an extended or disordered chain has a much larger Rg. The Cα contact count is the number of residue pairs whose Cα atoms are within 8 Å and are more than four positions apart in sequence — a standard proxy for tertiary packing density. The bounding box is the smallest axis-aligned box enclosing all Cα atoms.

  · 3Di is Foldseek's structural alphabet. Each residue is assigned one of twenty discrete states based on how its Cα sits relative to its spatial (not sequential) neighbors. Aligning 3Di strings finds structural homologs roughly as well as full 3D superposition, but orders of magnitude faster.

  · Solvent-accessible surface area (SASA) is the area in Å² traced out by the centre of a 1.4 Å probe sphere (a water molecule) rolled over the protein's van der Waals surface (Shrake–Rupley / Lee–Richards construction). Buried residues have near-zero SASA; fully exposed residues can exceed 200 Å². The total SASA scales roughly with the number of surface residues.

Ask how reliable the model is.

  · For AlphaFold models, the B-factor field carries pLDDT — the model's own estimate of local accuracy on a 0–100 scale. Regions with pLDDT<50 should be treated as essentially unmodeled; they often correspond to intrinsically disordered segments.

  · For experimental (PDB) structures, the B-factor (temperature factor) quantifies the positional spread of each atom in the crystal — a combination of thermal vibration and static disorder — in units of Å². High B-factors mark flexible loops or poorly resolved regions; low B-factors mark the rigid, well-ordered core.

  · Predicted Aligned Error (PAE) is an AlphaFold confidence matrix: entry (i, j) is the expected error in the position of residue j, in ångströms, when the prediction is superimposed on the true structure at residue i. Low PAE within a block of residues means that block is internally rigid and well-predicted; high PAE between two blocks means their relative placement is uncertain even if each block individually is confident.

Place it in context: what it resembles, what it is annotated as, and how it looks.

  · Structural nearest neighbors (via Foldseek easy-search vs the PDB). Reported per hit: target PDB id, E-value, and alignment TM-score. A TM-score above ~0.5 is the conventional threshold for 'same fold'.

  · Functional annotations link the protein to curated databases. InterPro entries identify conserved domains and families by matching the sequence against member-database signatures (Pfam, PROSITE, CDD, …). Gene Ontology (GO) terms describe molecular function, biological process, and cellular component in a controlled vocabulary. CATH places the structure in a hierarchical fold classification (Class/Architecture/Topology/Homologous-superfamily). The organism is the source species.

  · The contact map is a binary N×N matrix image: pixel (i, j) is dark where Cα_i and Cα_j are within 8 Å and |i−j|>4. Because the |i−j|>4 filter removes local helical contacts, off-diagonal stripes parallel to the main diagonal indicate parallel β-sheets; stripes perpendicular to it indicate antiparallel β-sheets. The Ramachandran plot scatters every residue's (φ, ψ) pair against the sterically allowed regions. The PAE heatmap renders the predicted-aligned-error matrix.

  · Six rendered views show the 3D structure from the faces of a cube — i.e. along ±x, ±y, ±z. Rendering representation is drawn randomly per protein from cartoon (secondary-structure ribbons), sticks (backbone bonds), or molecular surface; coloring is either N→C rainbow (blue at the N-terminus through red at the C-terminus) or one color per chain.